Protein AF-A0A6I7MZ31-F1 (afdb_monomer)

Mean predicted aligned error: 7.98 Å

Sequence (142 aa):
RMITQGASWPVALDHLPALLDVVDEQEIPLDICLDQGAGRVSLHAASVRCRRRDRSLFVDGPDSSLCIDLELLAGARAISRVSGCARRISLELIGRGRQALLTITGPEPGDGHAGEVWQLLMEAMLPSPPKARRDATAPMAF

Solvent-accessible surface area (backbone atoms only — not comparable to full-atom values): 8170 Å² total; per-residue (Å²): 127,93,80,54,87,70,38,68,48,68,36,64,66,86,50,49,60,62,54,37,46,51,33,32,76,60,48,37,38,36,40,42,34,37,49,75,87,88,54,76,49,76,46,80,33,75,49,42,47,48,45,79,54,96,64,30,44,34,43,36,37,96,92,48,74,46,80,43,60,52,85,57,42,68,45,30,30,39,38,32,43,80,55,89,97,42,64,34,56,31,42,33,37,20,26,74,86,75,43,56,53,35,37,43,28,53,49,41,69,78,62,52,70,44,3,47,51,43,50,50,56,58,54,69,52,51,78,74,76,79,77,77,78,77,75,78,78,72,80,82,79,129

pLDDT: mean 83.68, std 12.59, range [45.06, 95.25]

Nearest PDB structures (foldseek):
  4mgf-assembly1_A  TM=8.272E-01  e=4.794E-06  Pseudomonas aeruginosa
  1u9t-assembly1_A-2  TM=8.131E-01  e=8.806E-06  Escherichia coli O157:H7 str. EDL933
  4cdp-assembly1_A  TM=7.812E-01  e=2.132E-05  Escherichia coli O157:H7
  2j0p-assembly1_A  TM=7.739E-01  e=2.811E-05  Yersinia enterocolitica
  2j0r-assembly1_A  TM=7.689E-01  e=5.766E-05  Yersinia enterocolitica

Radius of gyration: 18.18 Å; Cα contacts (8 Å, |Δi|>4): 254; chains: 1; bounding box: 35×52×60 Å

Foldseek 3Di:
DDDDAFDKDFFALVCVLVLLVVCQVVQFWKWKWFDPPVDIDIDTASGWDWDDDDQWIWTDGPPDIDIDRNVQFPGKMWTWHDDDPFIWIWIFTAGPVRDGRMIITTDTCVPPPSNVVVVVSNVVRHDDDPDPPPPPPDDDDD

Secondary structure (DSSP, 8-state):
--PPTT-EEEE-GGGHHHHHHHHHHTT--EEEEEE-SS-EEEEEESS-EEEEETTEEEEE-SS-EEEEEGGGEEEEEEEEEEETTEEEEEEEEEETTSSEEEEEE-PPTTSHHHHHHHHHHHHHTSPPPP-------PPPP-

Structure (mmCIF, N/CA/C/O backbone):
data_AF-A0A6I7MZ31-F1
#
_entry.id   AF-A0A6I7MZ31-F1
#
loop_
_atom_site.group_PDB
_atom_site.id
_atom_site.type_symbol
_atom_site.label_atom_id
_atom_site.label_alt_id
_atom_site.label_comp_id
_atom_site.label_asym_id
_atom_site.label_entity_id
_atom_site.label_seq_id
_atom_site.pdbx_PDB_ins_code
_atom_site.Cartn_x
_atom_site.Cartn_y
_atom_site.Cartn_z
_atom_site.occupancy
_atom_site.B_iso_or_equiv
_atom_site.auth_seq_id
_atom_site.auth_comp_id
_atom_site.auth_asym_id
_atom_site.auth_atom_id
_atom_site.pdbx_PDB_model_num
ATOM 1 N N . ARG A 1 1 ? 4.701 -6.237 -17.626 1.00 59.94 1 ARG A N 1
ATOM 2 C CA . ARG A 1 1 ? 3.384 -6.020 -18.302 1.00 59.94 1 ARG A CA 1
ATOM 3 C C . ARG A 1 1 ? 3.234 -4.510 -18.442 1.00 59.94 1 ARG A C 1
ATOM 5 O O . ARG A 1 1 ? 3.564 -3.833 -17.486 1.00 59.94 1 ARG A O 1
ATOM 12 N N . MET A 1 2 ? 2.803 -3.944 -19.572 1.00 62.59 2 MET A N 1
ATOM 13 C CA . MET A 1 2 ? 2.806 -2.476 -19.698 1.00 62.59 2 MET A CA 1
ATOM 14 C C . MET A 1 2 ? 1.598 -1.866 -18.975 1.00 62.59 2 MET A C 1
ATOM 16 O O . MET A 1 2 ? 0.462 -2.051 -19.403 1.00 62.59 2 MET A O 1
ATOM 20 N N . ILE A 1 3 ? 1.836 -1.170 -17.864 1.00 66.31 3 ILE A N 1
ATOM 21 C CA . ILE A 1 3 ? 0.791 -0.420 -17.162 1.00 66.31 3 ILE A CA 1
ATOM 22 C C . ILE A 1 3 ? 0.725 0.991 -17.750 1.00 66.31 3 ILE A C 1
ATOM 24 O O . ILE A 1 3 ? 1.738 1.685 -17.853 1.00 66.31 3 ILE A O 1
ATOM 28 N N . THR A 1 4 ? -0.477 1.423 -18.109 1.00 69.81 4 THR A N 1
ATOM 29 C CA . THR A 1 4 ? -0.730 2.757 -18.648 1.00 69.81 4 THR A CA 1
ATOM 30 C C . THR A 1 4 ? -0.821 3.817 -17.547 1.00 69.81 4 THR A C 1
ATOM 32 O O . THR A 1 4 ? -1.111 3.541 -16.381 1.00 69.81 4 THR A O 1
ATOM 35 N N . GLN A 1 5 ? -0.556 5.070 -17.908 1.00 68.25 5 GLN A N 1
ATOM 36 C CA . GLN A 1 5 ? -0.745 6.210 -17.014 1.00 68.25 5 GLN A CA 1
ATOM 37 C C . GLN A 1 5 ? -2.207 6.320 -16.564 1.00 68.25 5 GLN A C 1
ATOM 39 O O . GLN A 1 5 ? -3.122 6.124 -17.361 1.00 68.25 5 GLN A O 1
ATOM 44 N N . GLY A 1 6 ? -2.426 6.644 -15.285 1.00 75.44 6 GLY A N 1
ATOM 45 C CA . GLY A 1 6 ? -3.769 6.744 -14.713 1.00 75.44 6 GLY A CA 1
ATOM 46 C C . GLY A 1 6 ? -4.464 5.392 -14.541 1.00 75.44 6 GLY A C 1
ATOM 47 O O . GLY A 1 6 ? -5.609 5.354 -14.094 1.00 75.44 6 GLY A O 1
ATOM 48 N N . ALA A 1 7 ? -3.791 4.281 -14.869 1.00 85.19 7 ALA A N 1
ATOM 49 C CA . ALA A 1 7 ? -4.333 2.957 -14.641 1.00 85.19 7 ALA A CA 1
ATOM 50 C C . ALA A 1 7 ? -4.536 2.717 -13.145 1.00 85.19 7 ALA A C 1
ATOM 52 O O . ALA A 1 7 ? -3.676 3.026 -12.314 1.00 85.19 7 ALA A O 1
ATOM 53 N N . SER A 1 8 ? -5.663 2.093 -12.831 1.00 91.12 8 SER A N 1
ATOM 54 C CA . SER A 1 8 ? -5.928 1.516 -11.526 1.00 91.12 8 SER A CA 1
ATOM 55 C C . SER A 1 8 ? -6.394 0.084 -11.707 1.00 91.12 8 SER A C 1
ATOM 57 O O . SER A 1 8 ? -7.127 -0.220 -12.650 1.00 91.12 8 SER A O 1
ATOM 59 N N . TRP A 1 9 ? -5.953 -0.795 -10.816 1.00 92.81 9 TRP A N 1
ATOM 60 C CA . TRP A 1 9 ? -6.379 -2.185 -10.808 1.00 92.81 9 TRP A CA 1
ATOM 61 C C . TRP A 1 9 ? -6.612 -2.673 -9.380 1.00 92.81 9 TRP A C 1
ATOM 63 O O . TRP A 1 9 ? -5.933 -2.221 -8.451 1.00 92.81 9 TRP A O 1
ATOM 73 N N . PRO A 1 10 ? -7.591 -3.574 -9.188 1.00 93.75 10 PRO A N 1
ATOM 74 C CA . PRO A 1 10 ? -7.862 -4.148 -7.883 1.00 93.75 10 PRO A CA 1
ATOM 75 C C . PRO A 1 10 ? -6.679 -4.998 -7.419 1.00 93.75 10 PRO A C 1
ATOM 77 O O . PRO A 1 10 ? -6.055 -5.711 -8.205 1.00 93.75 10 PRO A O 1
ATOM 80 N N . VAL A 1 11 ? -6.418 -4.934 -6.120 1.00 93.62 11 VAL A N 1
ATOM 81 C CA . VAL A 1 11 ? -5.451 -5.763 -5.409 1.00 93.62 11 VAL A CA 1
ATOM 82 C C . VAL A 1 11 ? -6.232 -6.611 -4.413 1.00 93.62 11 VAL A C 1
ATOM 84 O O . VAL A 1 11 ? -6.995 -6.082 -3.604 1.00 93.62 11 VAL A O 1
ATOM 87 N N . ALA A 1 12 ? -6.074 -7.933 -4.489 1.00 91.44 12 ALA A N 1
ATOM 88 C CA . ALA A 1 12 ? -6.701 -8.836 -3.533 1.00 91.44 12 ALA A CA 1
ATOM 89 C C . ALA A 1 12 ? -6.131 -8.584 -2.129 1.00 91.44 12 ALA A C 1
ATOM 91 O O . ALA A 1 12 ? -4.913 -8.532 -1.959 1.00 91.44 12 ALA A O 1
ATOM 92 N N . LEU A 1 13 ? -7.006 -8.448 -1.127 1.00 90.00 13 LEU A N 1
ATOM 93 C CA . LEU A 1 13 ? -6.588 -8.211 0.260 1.00 90.00 13 LEU A CA 1
ATOM 94 C C . LEU A 1 13 ? -5.689 -9.339 0.787 1.00 90.00 13 LEU A C 1
ATOM 96 O O . LEU A 1 13 ? -4.745 -9.072 1.525 1.00 90.00 13 LEU A O 1
ATOM 100 N N . ASP A 1 14 ? -5.918 -10.572 0.333 1.00 88.94 14 ASP A N 1
ATOM 101 C CA . ASP A 1 14 ? -5.121 -11.743 0.709 1.00 88.94 14 ASP A CA 1
ATOM 102 C C . ASP A 1 14 ? -3.663 -11.669 0.233 1.00 88.94 14 ASP A C 1
ATOM 104 O O . ASP A 1 14 ? -2.807 -12.366 0.771 1.00 88.94 14 ASP A O 1
ATOM 108 N N . HIS A 1 15 ? -3.356 -10.810 -0.744 1.00 89.88 15 HIS A N 1
ATOM 109 C CA . HIS A 1 15 ? -1.988 -10.592 -1.213 1.00 89.88 15 HIS A CA 1
ATOM 110 C C . HIS A 1 15 ? -1.250 -9.503 -0.418 1.00 89.88 15 HIS A C 1
ATOM 112 O O . HIS A 1 15 ? -0.029 -9.411 -0.523 1.00 89.88 15 HIS A O 1
ATOM 118 N N . LEU A 1 16 ? -1.955 -8.674 0.365 1.00 89.56 16 LEU A N 1
ATOM 119 C CA . LEU A 1 16 ? -1.328 -7.595 1.138 1.00 89.56 16 LEU A CA 1
ATOM 120 C C . LEU A 1 16 ? -0.256 -8.086 2.121 1.00 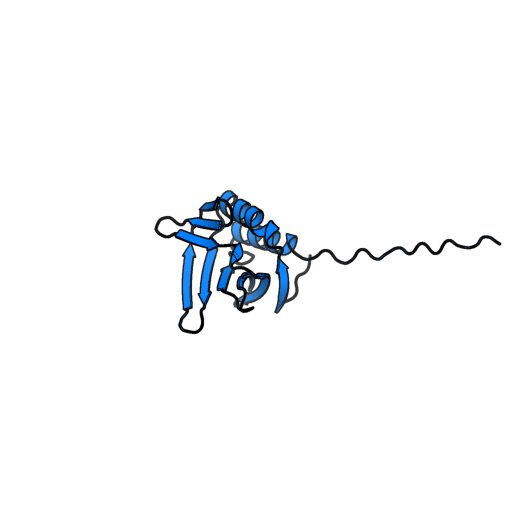89.56 16 LEU A C 1
ATOM 122 O O . LEU A 1 16 ? 0.798 -7.460 2.156 1.00 89.56 16 LEU A O 1
ATOM 126 N N . PRO A 1 17 ? -0.460 -9.182 2.882 1.00 88.94 17 PRO A N 1
ATOM 127 C CA . PRO A 1 17 ? 0.581 -9.704 3.762 1.00 88.94 17 PRO A CA 1
ATOM 128 C C . PRO A 1 17 ? 1.859 -10.054 2.995 1.00 88.94 17 PRO A C 1
ATOM 130 O O . PRO A 1 17 ? 2.910 -9.524 3.318 1.00 88.94 17 PRO A O 1
ATOM 133 N N . ALA A 1 18 ? 1.750 -10.841 1.920 1.00 89.88 18 ALA A N 1
ATOM 134 C CA . ALA A 1 18 ? 2.909 -11.256 1.129 1.00 89.88 18 ALA A CA 1
ATOM 135 C C . ALA A 1 18 ? 3.631 -10.069 0.472 1.00 89.88 18 ALA A C 1
ATOM 137 O O . ALA A 1 18 ? 4.851 -10.058 0.372 1.00 89.88 18 ALA A O 1
ATOM 138 N N . LEU A 1 19 ? 2.886 -9.050 0.034 1.00 91.50 19 LEU A N 1
ATOM 139 C CA . LEU A 1 19 ? 3.466 -7.816 -0.494 1.00 91.50 19 LEU A CA 1
ATOM 140 C C . LEU A 1 19 ? 4.301 -7.097 0.567 1.00 91.50 19 LEU A C 1
ATOM 142 O O . LEU A 1 19 ? 5.403 -6.643 0.271 1.00 91.50 19 LEU A O 1
ATOM 146 N N . LEU A 1 20 ? 3.774 -6.992 1.787 1.00 88.62 20 LEU A N 1
ATOM 147 C CA . LEU A 1 20 ? 4.480 -6.352 2.887 1.00 88.62 20 LEU A CA 1
ATOM 148 C C . LEU A 1 20 ? 5.673 -7.182 3.383 1.00 88.62 20 LEU A C 1
ATOM 150 O O . LEU A 1 20 ? 6.677 -6.592 3.766 1.00 88.62 20 LEU A O 1
ATOM 154 N N . ASP A 1 21 ? 5.603 -8.512 3.317 1.00 90.31 21 ASP A N 1
ATOM 155 C CA . ASP A 1 21 ? 6.743 -9.380 3.634 1.00 90.31 21 ASP A CA 1
ATOM 156 C C . ASP A 1 21 ? 7.926 -9.092 2.693 1.00 90.31 21 ASP A C 1
ATOM 158 O O . ASP A 1 21 ? 9.059 -8.970 3.150 1.00 90.31 21 ASP A O 1
ATOM 162 N N . VAL A 1 22 ? 7.669 -8.891 1.391 1.00 92.38 22 VAL A N 1
ATOM 163 C CA . VAL A 1 22 ? 8.733 -8.510 0.442 1.00 92.38 22 VAL A CA 1
ATOM 164 C C . VAL A 1 22 ? 9.242 -7.094 0.705 1.00 92.38 22 VAL A C 1
ATOM 166 O O . VAL A 1 22 ? 10.432 -6.839 0.547 1.00 92.38 22 VAL A O 1
ATOM 169 N N . VAL A 1 23 ? 8.371 -6.163 1.107 1.00 91.62 23 VAL A N 1
ATOM 170 C CA . VAL A 1 23 ? 8.801 -4.811 1.497 1.00 91.62 23 VAL A CA 1
ATOM 171 C C . VAL A 1 23 ? 9.778 -4.861 2.672 1.00 91.62 23 VAL A C 1
ATOM 173 O O . VAL A 1 23 ? 10.792 -4.173 2.617 1.00 91.62 23 VAL A O 1
ATOM 176 N N . ASP A 1 24 ? 9.491 -5.674 3.691 1.00 91.38 24 ASP A N 1
ATOM 177 C CA . ASP A 1 24 ? 10.374 -5.871 4.847 1.00 91.38 24 ASP A CA 1
ATOM 178 C C . ASP A 1 24 ? 11.689 -6.546 4.426 1.00 91.38 24 ASP A C 1
ATOM 180 O O . ASP A 1 24 ? 12.769 -6.011 4.658 1.00 91.38 24 ASP A O 1
ATOM 184 N N . GLU A 1 25 ? 11.610 -7.670 3.703 1.00 92.25 25 GLU A N 1
ATOM 185 C CA . GLU A 1 25 ? 12.784 -8.436 3.258 1.00 92.25 25 GLU A CA 1
ATOM 186 C C . GLU A 1 25 ? 13.741 -7.613 2.383 1.00 92.25 25 GLU A C 1
ATOM 188 O O . GLU A 1 25 ? 14.957 -7.790 2.447 1.00 92.25 25 GLU A O 1
ATOM 193 N N . GLN A 1 26 ? 13.195 -6.727 1.551 1.00 92.88 26 GLN A N 1
ATOM 194 C CA . GLN A 1 26 ? 13.962 -5.896 0.622 1.00 92.88 26 GLN A CA 1
ATOM 195 C C . GLN A 1 26 ? 14.229 -4.486 1.168 1.00 92.88 26 GLN A C 1
ATOM 197 O O . GLN A 1 26 ? 14.735 -3.644 0.425 1.00 92.88 26 GLN A O 1
ATOM 202 N N . GLU A 1 27 ? 13.874 -4.224 2.432 1.00 90.94 27 GLU A N 1
ATOM 203 C CA . GLU A 1 27 ? 14.028 -2.937 3.122 1.00 90.94 27 GLU A CA 1
ATOM 204 C C . GLU A 1 27 ? 13.513 -1.743 2.292 1.00 90.94 27 GLU A C 1
ATOM 206 O O . GLU A 1 27 ? 14.141 -0.686 2.212 1.00 90.94 27 GLU A O 1
ATOM 211 N N . ILE A 1 28 ? 12.364 -1.910 1.627 1.00 91.69 28 ILE A N 1
ATOM 212 C CA . ILE A 1 28 ? 11.830 -0.898 0.707 1.00 91.69 28 ILE A CA 1
ATOM 213 C C . ILE A 1 28 ? 11.280 0.280 1.524 1.00 91.69 28 ILE A C 1
ATOM 215 O O . ILE A 1 28 ? 10.345 0.089 2.308 1.00 91.69 28 ILE A O 1
ATOM 219 N N . PRO A 1 29 ? 11.777 1.515 1.322 1.00 91.44 29 PRO A N 1
ATOM 220 C CA . PRO A 1 29 ? 11.247 2.667 2.031 1.00 91.44 29 PRO A CA 1
ATOM 221 C C . PRO A 1 29 ? 9.850 3.016 1.511 1.00 91.44 29 PRO A C 1
ATOM 223 O O . PRO A 1 29 ? 9.571 2.945 0.310 1.00 91.44 29 PRO A O 1
ATOM 226 N N . LEU A 1 30 ? 8.966 3.415 2.424 1.00 91.81 30 LEU A N 1
ATOM 227 C CA . LEU A 1 30 ? 7.564 3.693 2.125 1.00 91.81 30 LEU A CA 1
ATOM 228 C C . LEU A 1 30 ? 7.167 5.108 2.539 1.00 91.81 30 LEU A C 1
ATOM 230 O O . LEU A 1 30 ? 7.423 5.543 3.660 1.00 91.81 30 LEU A O 1
ATOM 234 N N . ASP A 1 31 ? 6.421 5.776 1.667 1.00 91.62 31 ASP A N 1
ATOM 235 C CA . ASP A 1 31 ? 5.612 6.934 2.021 1.00 91.62 31 ASP A CA 1
ATOM 236 C C . ASP A 1 31 ? 4.189 6.479 2.335 1.00 91.62 31 ASP A C 1
ATOM 238 O O . ASP A 1 31 ? 3.493 5.896 1.500 1.00 91.62 31 ASP A O 1
ATOM 242 N N . ILE A 1 32 ? 3.732 6.779 3.543 1.00 91.19 32 ILE A N 1
ATOM 243 C CA . ILE A 1 32 ? 2.419 6.397 4.038 1.00 91.19 32 ILE A CA 1
ATOM 244 C C . ILE A 1 32 ? 1.594 7.656 4.264 1.00 91.19 32 ILE A C 1
ATOM 246 O O . ILE A 1 32 ? 1.982 8.552 5.008 1.00 91.19 32 ILE A O 1
ATOM 250 N N . CYS A 1 33 ? 0.427 7.722 3.635 1.00 91.50 33 CYS A N 1
ATOM 251 C CA . CYS A 1 33 ? -0.464 8.866 3.705 1.00 91.50 33 CYS A CA 1
ATOM 252 C C . CYS A 1 33 ? -1.849 8.460 4.209 1.00 91.50 33 CYS A C 1
ATOM 254 O O . CYS A 1 33 ? -2.490 7.572 3.645 1.00 91.50 33 CYS A O 1
ATOM 256 N N . LEU A 1 34 ? -2.321 9.165 5.233 1.00 88.88 34 LEU A N 1
ATOM 257 C CA . LEU A 1 34 ? -3.684 9.118 5.750 1.00 88.88 34 LEU A CA 1
ATOM 258 C C . LEU A 1 34 ? -4.374 10.417 5.327 1.00 88.88 34 LEU A C 1
ATOM 260 O O . LEU A 1 34 ? -3.927 11.504 5.697 1.00 88.88 34 LEU A O 1
ATOM 264 N N . ASP A 1 35 ? -5.445 10.311 4.549 1.00 83.88 35 ASP A N 1
ATOM 265 C CA . ASP A 1 35 ? -6.259 11.455 4.135 1.00 83.88 35 ASP A CA 1
ATOM 266 C C . ASP A 1 35 ? -7.714 11.172 4.509 1.00 83.88 35 ASP A C 1
ATOM 268 O O . ASP A 1 35 ? -8.358 10.296 3.934 1.00 83.88 35 ASP A O 1
ATOM 272 N N . GLN A 1 36 ? -8.204 11.868 5.535 1.00 75.50 36 GLN A N 1
ATOM 273 C CA . GLN A 1 36 ? -9.567 11.696 6.050 1.00 75.50 36 GLN A CA 1
ATOM 274 C C . GLN A 1 36 ? -10.447 12.925 5.781 1.00 75.50 36 GLN A C 1
ATOM 276 O O . GLN A 1 36 ? -11.444 13.140 6.470 1.00 75.50 36 GLN A O 1
ATOM 281 N N . GLY A 1 37 ? -10.082 13.770 4.809 1.00 73.19 37 GLY A N 1
ATOM 282 C CA . GLY A 1 37 ? -10.862 14.941 4.390 1.00 73.19 37 GLY A CA 1
ATOM 283 C C . GLY A 1 37 ? -10.810 16.143 5.343 1.00 73.19 37 GLY A C 1
ATOM 284 O O . GLY A 1 37 ? -10.850 17.279 4.883 1.00 73.19 37 GLY A O 1
ATOM 285 N N . ALA A 1 38 ? -10.659 15.926 6.653 1.00 76.69 38 ALA A N 1
ATOM 286 C CA . ALA A 1 38 ? -10.413 16.990 7.637 1.00 76.69 38 ALA A CA 1
ATOM 287 C C . ALA A 1 38 ? -8.929 17.397 7.726 1.00 76.69 38 ALA A C 1
ATOM 289 O O . ALA A 1 38 ? -8.588 18.403 8.346 1.00 76.69 38 ALA A O 1
ATOM 290 N N . GLY A 1 39 ? -8.041 16.608 7.123 1.00 77.62 39 GLY A N 1
ATOM 291 C CA . GLY A 1 39 ? -6.604 16.820 7.153 1.00 77.62 39 GLY A CA 1
ATOM 292 C C . GLY A 1 39 ? -5.848 15.645 6.547 1.00 77.62 39 GLY A C 1
ATOM 293 O O . GLY A 1 39 ? -6.382 14.541 6.407 1.00 77.62 39 GLY A O 1
ATOM 294 N N . ARG A 1 40 ? -4.588 15.911 6.202 1.00 86.06 40 ARG A N 1
ATOM 295 C CA . ARG A 1 40 ? -3.668 14.942 5.615 1.00 86.06 40 ARG A CA 1
ATOM 296 C C . ARG A 1 40 ? -2.474 14.747 6.537 1.00 86.06 40 ARG A C 1
ATOM 298 O O . ARG A 1 40 ? -1.805 15.713 6.892 1.00 86.06 40 ARG A O 1
ATOM 305 N N . VAL A 1 41 ? -2.188 13.493 6.871 1.00 86.56 41 VAL A N 1
ATOM 306 C CA . VAL A 1 41 ? -0.965 13.083 7.568 1.00 86.56 41 VAL A CA 1
ATOM 307 C C . VAL A 1 41 ? -0.127 12.275 6.589 1.00 86.56 41 VAL A C 1
ATOM 309 O O . VAL A 1 41 ? -0.641 11.402 5.891 1.00 86.56 41 VAL A O 1
ATOM 312 N N . SER A 1 42 ? 1.159 12.588 6.487 1.00 87.50 42 SER A N 1
ATOM 313 C CA . SER A 1 42 ? 2.099 11.854 5.641 1.00 87.50 42 SER A CA 1
ATOM 314 C C . SER A 1 42 ? 3.345 11.522 6.447 1.00 87.50 42 SER A C 1
ATOM 316 O O . SER A 1 42 ? 3.887 12.384 7.134 1.00 87.50 42 SER A O 1
ATOM 318 N N . LEU A 1 43 ? 3.755 10.263 6.375 1.00 86.88 43 LEU A N 1
ATOM 319 C CA . LEU A 1 43 ? 4.904 9.703 7.062 1.00 86.88 43 LEU A CA 1
ATOM 320 C C . LEU A 1 43 ? 5.838 9.119 6.008 1.00 86.88 43 LEU A C 1
ATOM 322 O O . LEU A 1 43 ? 5.408 8.294 5.205 1.00 86.88 43 LEU A O 1
ATOM 326 N N . HIS A 1 44 ? 7.100 9.525 6.041 1.00 88.50 44 HIS A N 1
ATOM 327 C CA . HIS A 1 44 ? 8.158 8.839 5.315 1.00 88.50 44 HIS A CA 1
ATOM 328 C C . HIS A 1 44 ? 8.826 7.840 6.257 1.00 88.50 44 HIS A C 1
ATOM 330 O O . HIS A 1 44 ? 9.280 8.221 7.338 1.00 88.50 44 HIS A O 1
ATOM 336 N N . ALA A 1 45 ? 8.892 6.578 5.854 1.00 84.88 45 ALA A N 1
ATOM 337 C CA . ALA A 1 45 ? 9.536 5.524 6.614 1.00 84.88 45 ALA A CA 1
ATOM 338 C C . ALA A 1 45 ? 10.677 4.922 5.787 1.00 84.88 45 ALA A C 1
ATOM 340 O O . ALA A 1 45 ? 10.455 4.113 4.888 1.00 84.88 45 ALA A O 1
ATOM 341 N N . ALA A 1 46 ? 11.905 5.345 6.104 1.00 84.94 46 ALA A N 1
ATOM 342 C CA . ALA A 1 46 ? 13.120 4.914 5.409 1.00 84.94 46 ALA A CA 1
ATOM 343 C C . ALA A 1 46 ? 13.474 3.439 5.670 1.00 84.94 46 ALA A C 1
ATOM 345 O O . ALA A 1 46 ? 14.132 2.805 4.856 1.00 84.94 46 ALA A O 1
ATOM 346 N N . SER A 1 47 ? 13.041 2.908 6.812 1.00 83.00 47 SER A N 1
ATOM 347 C CA . SER A 1 47 ? 13.127 1.496 7.165 1.00 83.00 47 SER A CA 1
ATOM 348 C C . SER A 1 47 ? 11.844 1.127 7.894 1.00 83.00 47 SER A C 1
ATOM 350 O O . SER A 1 47 ? 11.416 1.836 8.812 1.00 83.00 47 SER A O 1
ATOM 352 N N . VAL A 1 48 ? 11.216 0.046 7.448 1.00 86.31 48 VAL A N 1
ATOM 353 C CA . VAL A 1 48 ? 9.987 -0.486 8.025 1.00 86.31 48 VAL A CA 1
ATOM 354 C C . VAL A 1 48 ? 10.152 -1.971 8.264 1.00 86.31 48 VAL A C 1
ATOM 356 O O . VAL A 1 48 ? 10.725 -2.670 7.440 1.00 86.31 48 VAL A O 1
ATOM 359 N N . ARG A 1 49 ? 9.605 -2.447 9.377 1.00 89.56 49 ARG A N 1
ATOM 360 C CA . ARG A 1 49 ? 9.338 -3.866 9.591 1.00 89.56 49 ARG A CA 1
ATOM 361 C C . ARG A 1 49 ? 7.863 -4.105 9.388 1.00 89.56 49 ARG A C 1
ATOM 363 O O . ARG A 1 49 ? 7.037 -3.420 9.999 1.00 89.56 49 ARG A O 1
ATOM 370 N N . CYS A 1 50 ? 7.521 -5.067 8.551 1.00 88.88 50 CYS A N 1
ATOM 371 C CA . CYS A 1 50 ? 6.139 -5.400 8.286 1.00 88.88 50 CYS A CA 1
ATOM 372 C C . CYS A 1 50 ? 5.797 -6.739 8.917 1.00 88.88 50 CYS A C 1
ATOM 374 O O . CYS A 1 50 ? 6.471 -7.742 8.726 1.00 88.88 50 CYS A O 1
ATOM 376 N N . ARG A 1 51 ? 4.733 -6.763 9.717 1.00 88.12 51 ARG A N 1
ATOM 377 C CA . ARG A 1 51 ? 4.337 -7.970 10.443 1.00 88.12 51 ARG A CA 1
ATOM 378 C C . ARG A 1 51 ? 2.844 -8.162 10.368 1.00 88.12 51 ARG A C 1
ATOM 380 O O . ARG A 1 51 ? 2.071 -7.275 10.724 1.00 88.12 51 ARG A O 1
ATOM 387 N N . ARG A 1 52 ? 2.420 -9.365 10.000 1.00 87.94 52 ARG A N 1
ATOM 388 C CA . ARG A 1 52 ? 1.035 -9.781 10.197 1.00 87.94 52 ARG A CA 1
ATOM 389 C C . ARG A 1 52 ? 0.859 -10.341 11.605 1.00 87.94 52 ARG A C 1
ATOM 391 O O . ARG A 1 52 ? 1.603 -11.222 12.028 1.00 87.94 52 ARG A O 1
ATOM 398 N N . ARG A 1 53 ? -0.161 -9.866 12.317 1.00 87.38 53 ARG A N 1
ATOM 399 C CA . ARG A 1 53 ? -0.658 -10.493 13.548 1.00 87.38 53 ARG A CA 1
ATOM 400 C C . ARG A 1 53 ? -2.160 -10.662 13.413 1.00 87.38 53 ARG A C 1
ATOM 402 O O . ARG A 1 53 ? -2.888 -9.679 13.315 1.00 87.38 53 ARG A O 1
ATOM 409 N N . ASP A 1 54 ? -2.604 -11.910 13.354 1.00 86.94 54 ASP A N 1
ATOM 410 C CA . ASP A 1 54 ? -4.004 -12.280 13.155 1.00 86.94 54 ASP A CA 1
ATOM 411 C C . ASP A 1 54 ? -4.634 -11.601 11.920 1.00 86.94 54 ASP A C 1
ATOM 413 O O . ASP A 1 54 ? -4.317 -11.935 10.766 1.00 86.94 54 ASP A O 1
ATOM 417 N N . ARG A 1 55 ? -5.542 -10.650 12.170 1.00 87.19 55 ARG A N 1
ATOM 418 C CA . ARG A 1 55 ? -6.288 -9.873 11.171 1.00 87.19 55 ARG A CA 1
ATOM 419 C C . ARG A 1 55 ? -5.747 -8.455 10.986 1.00 87.19 55 ARG A C 1
ATOM 421 O O . ARG A 1 55 ? -6.349 -7.669 10.264 1.00 87.19 55 ARG A O 1
ATOM 428 N N . SER A 1 56 ? -4.601 -8.143 11.578 1.00 90.81 56 SER A N 1
ATOM 429 C CA . SER A 1 56 ? -3.970 -6.833 11.480 1.00 90.81 56 SER A CA 1
ATOM 430 C C . SER A 1 56 ? -2.614 -6.917 10.784 1.00 90.81 56 SER A C 1
ATOM 432 O O . SER A 1 56 ? -1.840 -7.860 10.984 1.00 90.81 56 SER A O 1
ATOM 434 N N . LEU A 1 57 ? -2.317 -5.903 9.975 1.00 88.69 57 LEU A N 1
ATOM 435 C CA . LEU A 1 57 ? -0.983 -5.647 9.440 1.00 88.69 57 LEU A CA 1
ATOM 436 C C . LEU A 1 57 ? -0.340 -4.521 10.240 1.00 88.69 57 LEU A C 1
ATOM 438 O O . LEU A 1 57 ? -0.944 -3.469 10.438 1.00 88.69 57 LEU A O 1
ATOM 442 N N . PHE A 1 58 ? 0.883 -4.752 10.688 1.00 90.25 58 PHE A N 1
ATOM 443 C CA . PHE A 1 58 ? 1.699 -3.782 11.397 1.00 90.25 58 PHE A CA 1
ATOM 444 C C . PHE A 1 58 ? 2.834 -3.335 10.491 1.00 90.25 58 PHE A C 1
ATOM 446 O O . PHE A 1 58 ? 3.502 -4.170 9.883 1.00 90.25 58 PHE A O 1
ATOM 453 N N . VAL A 1 59 ? 3.039 -2.025 10.416 1.00 88.38 59 VAL A N 1
ATOM 454 C CA . VAL A 1 59 ? 4.194 -1.400 9.776 1.00 88.38 59 VAL A CA 1
ATOM 455 C C . VAL A 1 59 ? 4.903 -0.596 10.854 1.00 88.38 59 VAL A C 1
ATOM 457 O O . VAL A 1 59 ? 4.407 0.442 11.293 1.00 88.38 59 VAL A O 1
ATOM 460 N N . ASP A 1 60 ? 6.028 -1.117 11.323 1.00 88.56 60 ASP A N 1
ATOM 461 C CA . ASP A 1 60 ? 6.804 -0.550 12.418 1.00 88.56 60 ASP A CA 1
ATOM 462 C C . ASP A 1 60 ? 8.037 0.160 11.851 1.00 88.56 60 ASP A C 1
ATOM 464 O O . ASP A 1 60 ? 8.914 -0.475 11.268 1.00 88.56 60 ASP A O 1
ATOM 468 N N . GLY A 1 61 ? 8.106 1.476 12.020 1.00 83.50 61 GLY A N 1
ATOM 469 C CA . GLY A 1 61 ? 9.342 2.239 11.880 1.00 83.50 61 GLY A CA 1
ATOM 470 C C . GLY A 1 61 ? 10.103 2.325 13.213 1.00 83.50 61 GLY A C 1
ATOM 471 O O . GLY A 1 61 ? 9.626 1.829 14.235 1.00 83.50 61 GLY A O 1
ATOM 472 N N . PRO A 1 62 ? 11.271 2.989 13.242 1.00 81.88 62 PRO A N 1
ATOM 473 C CA . PRO A 1 62 ? 12.063 3.147 14.466 1.00 81.88 62 PRO A CA 1
ATOM 474 C C . PRO A 1 62 ? 11.310 3.858 15.602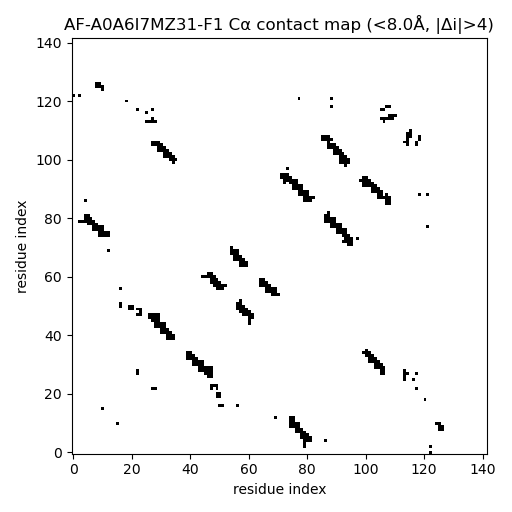 1.00 81.88 62 PRO A C 1
ATOM 476 O O . PRO A 1 62 ? 11.354 3.408 16.744 1.00 81.88 62 PRO A O 1
ATOM 479 N N . ASP A 1 63 ? 10.571 4.920 15.265 1.00 83.88 63 ASP A N 1
ATOM 480 C CA . ASP A 1 63 ? 9.889 5.800 16.230 1.00 83.88 63 ASP A CA 1
ATOM 481 C C . ASP A 1 63 ? 8.365 5.844 16.042 1.00 83.88 63 ASP A C 1
ATOM 483 O O . ASP A 1 63 ? 7.656 6.623 16.679 1.00 83.88 63 ASP A O 1
ATOM 487 N N . SER A 1 64 ? 7.838 5.041 15.121 1.00 81.31 64 SER A N 1
ATOM 488 C CA . SER A 1 64 ? 6.421 5.056 14.771 1.00 81.31 64 SER A CA 1
ATOM 489 C C . SER A 1 64 ? 5.935 3.658 14.451 1.00 81.31 64 SER A C 1
ATOM 491 O O . SER A 1 64 ? 6.690 2.802 14.006 1.00 81.31 64 SER A O 1
ATOM 493 N N . SER A 1 65 ? 4.656 3.416 14.689 1.00 86.06 65 SER A N 1
ATOM 494 C CA . SER A 1 65 ? 4.011 2.164 14.325 1.00 86.06 65 SER A CA 1
ATOM 495 C C . SER A 1 65 ? 2.637 2.467 13.757 1.00 86.06 65 SER A C 1
ATOM 497 O O . SER A 1 65 ? 1.901 3.320 14.258 1.00 86.06 65 SER A O 1
ATOM 499 N N . LEU A 1 66 ? 2.310 1.777 12.676 1.00 88.44 66 LEU A N 1
ATOM 500 C CA . LEU A 1 66 ? 1.009 1.813 12.043 1.00 88.44 66 LEU A CA 1
ATOM 501 C C . LEU A 1 66 ? 0.383 0.430 12.154 1.00 88.44 66 LEU A C 1
ATOM 503 O O . LEU A 1 66 ? 0.980 -0.562 11.748 1.00 88.44 66 LEU A O 1
ATOM 507 N N . CYS A 1 67 ? -0.846 0.384 12.656 1.00 90.62 67 CYS A N 1
ATOM 508 C CA . CYS A 1 67 ? -1.673 -0.813 12.657 1.00 90.62 67 CYS A CA 1
ATOM 509 C C . CYS A 1 67 ? -2.820 -0.634 11.662 1.00 90.62 67 CYS A C 1
ATOM 511 O O . CYS A 1 67 ? -3.538 0.367 11.696 1.00 90.62 67 CYS A O 1
ATOM 513 N N . ILE A 1 68 ? -2.989 -1.613 10.782 1.00 89.12 68 ILE A N 1
ATOM 514 C CA . ILE A 1 68 ? -4.041 -1.667 9.775 1.00 89.12 68 ILE A CA 1
ATOM 515 C C . ILE A 1 68 ? -4.908 -2.877 10.097 1.00 89.12 68 ILE A C 1
ATOM 517 O O . ILE A 1 68 ? -4.484 -4.018 9.921 1.00 89.12 68 ILE A O 1
ATOM 521 N N . ASP A 1 69 ? -6.129 -2.629 10.555 1.00 90.19 69 ASP A N 1
ATOM 522 C CA . ASP A 1 69 ? -7.132 -3.674 10.725 1.00 90.19 69 ASP A CA 1
ATOM 523 C C . ASP A 1 69 ? -7.736 -4.042 9.362 1.00 90.19 69 ASP A C 1
ATOM 525 O O . ASP A 1 69 ? -8.415 -3.232 8.720 1.00 90.19 69 ASP A O 1
ATOM 529 N N . LEU A 1 70 ? -7.474 -5.271 8.911 1.00 88.00 70 LEU A N 1
ATOM 530 C CA . LEU A 1 70 ? -7.934 -5.753 7.613 1.00 88.00 70 LEU A CA 1
ATOM 531 C C . LEU A 1 70 ? -9.455 -5.925 7.559 1.00 88.00 70 LEU A C 1
ATOM 533 O O . LEU A 1 70 ? -10.021 -5.868 6.469 1.00 88.00 70 LEU A O 1
ATOM 537 N N . GLU A 1 71 ? -10.142 -6.083 8.694 1.00 89.00 71 GLU A N 1
ATOM 538 C CA . GLU A 1 71 ? -11.605 -6.227 8.721 1.00 89.00 71 GLU A CA 1
ATOM 539 C C . GLU A 1 71 ? -12.337 -4.924 8.388 1.00 89.00 71 GLU A C 1
ATOM 541 O O . GLU A 1 71 ? -13.507 -4.931 7.975 1.00 89.00 71 GLU A O 1
ATOM 546 N N . LEU A 1 72 ? -11.656 -3.791 8.555 1.00 88.00 72 LEU A N 1
ATOM 547 C CA . LEU A 1 72 ? -12.177 -2.467 8.225 1.00 88.00 72 LEU A CA 1
ATOM 548 C C . LEU A 1 72 ? -12.014 -2.130 6.736 1.00 88.00 72 LEU A C 1
ATOM 550 O O . LEU A 1 72 ? -12.618 -1.162 6.253 1.00 88.00 72 LEU A O 1
ATOM 554 N N . LEU A 1 73 ? -11.245 -2.933 5.997 1.00 91.69 73 LEU A N 1
ATOM 555 C CA . LEU A 1 73 ? -11.030 -2.758 4.568 1.00 91.69 73 LEU A CA 1
ATOM 556 C C . LEU A 1 73 ? -12.153 -3.424 3.765 1.00 91.69 73 LEU A C 1
ATOM 558 O O . LEU A 1 73 ? -12.537 -4.565 4.002 1.00 91.69 73 LEU A O 1
ATOM 562 N N . ALA A 1 74 ? -12.671 -2.702 2.776 1.00 92.88 74 ALA A N 1
ATOM 563 C CA . ALA A 1 74 ? -13.553 -3.249 1.746 1.00 92.88 74 ALA A CA 1
ATOM 564 C C . ALA A 1 74 ? -12.782 -3.728 0.509 1.00 92.88 74 ALA A C 1
ATOM 566 O O . ALA A 1 74 ? -13.331 -4.458 -0.313 1.00 92.88 74 ALA A O 1
ATOM 567 N N . GLY A 1 75 ? -11.528 -3.306 0.353 1.00 94.19 75 GLY A N 1
ATOM 568 C CA . GLY A 1 75 ? -10.672 -3.727 -0.746 1.00 94.19 75 GLY A CA 1
ATOM 569 C C . GLY A 1 75 ? -9.356 -2.966 -0.775 1.00 94.19 75 GLY A C 1
ATOM 570 O O . GLY A 1 75 ? -9.092 -2.107 0.065 1.00 94.19 75 GLY A O 1
ATOM 571 N N . ALA A 1 76 ? -8.538 -3.271 -1.773 1.00 95.25 76 ALA A N 1
ATOM 572 C CA . ALA A 1 76 ? -7.339 -2.518 -2.089 1.00 95.25 76 ALA A CA 1
ATOM 573 C C . ALA A 1 76 ? -7.238 -2.326 -3.603 1.00 95.25 76 ALA A C 1
ATOM 575 O O . ALA A 1 76 ? -7.807 -3.090 -4.391 1.00 95.25 76 ALA A O 1
ATOM 576 N N . ARG A 1 77 ? -6.515 -1.293 -4.024 1.00 94.75 77 ARG A N 1
ATOM 577 C CA . ARG A 1 77 ? -6.191 -1.068 -5.433 1.00 94.75 77 ARG A CA 1
ATOM 578 C C . ARG A 1 77 ? -4.813 -0.462 -5.564 1.00 94.75 77 ARG A C 1
ATOM 580 O O . ARG A 1 77 ? -4.426 0.366 -4.749 1.00 94.75 77 ARG A O 1
ATOM 587 N N . ALA A 1 78 ? -4.109 -0.818 -6.621 1.00 94.50 78 ALA A N 1
ATOM 588 C CA . ALA A 1 78 ? -2.944 -0.059 -7.033 1.00 94.50 78 ALA A CA 1
ATOM 589 C C . ALA A 1 78 ? -3.378 1.041 -8.010 1.00 94.50 78 ALA A C 1
ATOM 591 O O . ALA A 1 78 ? -4.326 0.873 -8.788 1.00 94.50 78 ALA A O 1
ATOM 592 N N . ILE A 1 79 ? -2.703 2.185 -7.943 1.00 92.44 79 ILE A N 1
ATOM 593 C CA . ILE A 1 79 ? -2.906 3.320 -8.838 1.00 92.44 79 ILE A CA 1
ATOM 594 C C . ILE A 1 79 ? -1.562 3.789 -9.353 1.00 92.44 79 ILE A C 1
ATOM 596 O O . ILE A 1 79 ? -0.654 4.094 -8.587 1.00 92.44 79 ILE A O 1
ATOM 600 N N . SER A 1 80 ? -1.474 3.919 -10.668 1.00 90.31 80 SER A N 1
ATOM 601 C CA . SER A 1 80 ? -0.358 4.568 -11.327 1.00 90.31 80 SER A CA 1
ATOM 602 C C . SER A 1 80 ? -0.649 6.050 -11.552 1.00 90.31 80 SER A C 1
ATOM 604 O O . SER A 1 80 ? -1.553 6.397 -12.311 1.00 90.31 80 SER A O 1
ATOM 606 N N . ARG A 1 81 ? 0.172 6.931 -10.982 1.00 86.25 81 AR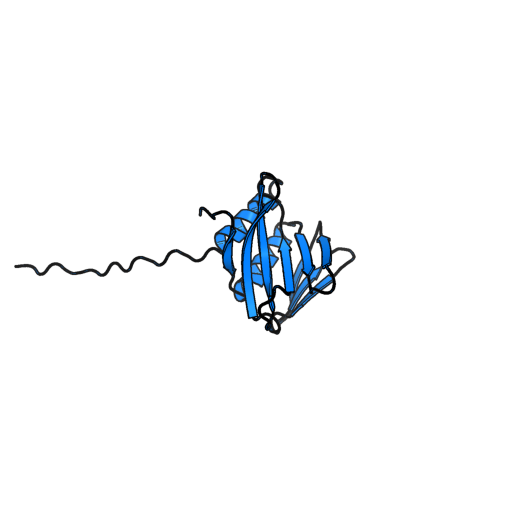G A N 1
ATOM 607 C CA . ARG A 1 81 ? 0.122 8.386 -11.193 1.00 86.25 81 ARG A CA 1
ATOM 608 C C . ARG A 1 81 ? 1.432 8.885 -11.806 1.00 86.25 81 ARG A C 1
ATOM 610 O O . ARG A 1 81 ? 2.441 8.184 -11.786 1.00 86.25 81 ARG A O 1
ATOM 617 N N . VAL A 1 82 ? 1.402 10.082 -12.384 1.00 76.75 82 VAL A N 1
ATOM 618 C CA . VAL A 1 82 ? 2.624 10.781 -12.807 1.00 76.75 82 VAL A CA 1
ATOM 619 C C . VAL A 1 82 ? 3.091 11.665 -11.663 1.00 76.75 82 VAL A C 1
ATOM 621 O O . VAL A 1 82 ? 2.285 12.380 -11.069 1.00 76.75 82 VAL A O 1
ATOM 624 N N . SER A 1 83 ? 4.384 11.590 -11.373 1.00 68.38 83 SER A N 1
ATOM 625 C CA . SER A 1 83 ? 5.103 12.419 -10.413 1.00 68.38 83 SER A CA 1
ATOM 626 C C . SER A 1 83 ? 6.273 13.044 -11.174 1.00 68.38 83 SER A C 1
ATOM 628 O O . SER A 1 83 ? 7.267 12.385 -11.463 1.00 68.38 83 SER A O 1
ATOM 630 N N . GLY A 1 84 ? 6.111 14.288 -11.637 1.00 72.56 84 GLY A N 1
ATOM 631 C CA . GLY A 1 84 ? 7.096 14.933 -12.514 1.00 72.56 84 GLY A CA 1
ATOM 632 C C . GLY A 1 84 ? 7.293 14.184 -13.841 1.00 72.56 84 GLY A C 1
ATOM 633 O O . GLY A 1 84 ? 6.342 14.014 -14.601 1.00 72.56 84 GLY A O 1
ATOM 634 N N . CYS A 1 85 ? 8.527 13.748 -14.118 1.00 67.06 85 CYS A N 1
ATOM 635 C CA . CYS A 1 85 ? 8.879 12.954 -15.305 1.00 67.06 85 CYS A CA 1
ATOM 636 C C . CYS A 1 85 ? 8.746 11.438 -15.086 1.00 67.06 85 CYS A C 1
ATOM 638 O O . CYS A 1 85 ? 8.884 10.669 -16.039 1.00 67.06 85 CYS A O 1
ATOM 640 N N . ALA A 1 86 ? 8.508 11.005 -13.847 1.00 71.25 86 ALA A N 1
ATOM 641 C CA . ALA A 1 86 ? 8.498 9.607 -13.461 1.00 71.25 86 ALA A CA 1
ATOM 642 C C . ALA A 1 86 ? 7.077 9.107 -13.188 1.00 71.25 86 ALA A C 1
ATOM 644 O O . ALA A 1 86 ? 6.125 9.848 -12.910 1.00 71.25 86 ALA A O 1
ATOM 645 N N . ARG A 1 87 ? 6.926 7.791 -13.298 1.00 80.88 87 ARG A N 1
ATOM 646 C CA . ARG A 1 87 ? 5.669 7.096 -13.054 1.00 80.88 87 ARG A CA 1
ATOM 647 C C . ARG A 1 87 ? 5.705 6.505 -11.658 1.00 80.88 87 ARG A C 1
ATOM 649 O O . ARG A 1 87 ? 6.511 5.626 -11.393 1.00 80.88 87 ARG A O 1
ATOM 656 N N . ARG A 1 88 ? 4.787 6.928 -10.794 1.00 88.00 88 ARG A N 1
ATOM 657 C CA . ARG A 1 88 ? 4.722 6.469 -9.408 1.00 88.00 88 ARG A CA 1
ATOM 658 C C . ARG A 1 88 ? 3.510 5.579 -9.195 1.00 88.00 88 ARG A C 1
ATOM 660 O O . ARG A 1 88 ? 2.406 5.915 -9.626 1.00 88.00 88 ARG A O 1
ATOM 667 N N . ILE A 1 89 ? 3.717 4.426 -8.568 1.00 91.19 89 ILE A N 1
ATOM 668 C CA . ILE A 1 89 ? 2.638 3.489 -8.263 1.00 91.19 89 ILE A CA 1
ATOM 669 C C . ILE A 1 89 ? 2.412 3.483 -6.756 1.00 91.19 89 ILE A C 1
ATOM 671 O O . ILE A 1 89 ? 3.344 3.262 -5.987 1.00 91.19 89 ILE A O 1
ATOM 675 N N . SER A 1 90 ? 1.169 3.719 -6.355 1.00 93.81 90 SER A N 1
ATOM 676 C CA . SER A 1 90 ? 0.730 3.683 -4.964 1.00 93.81 90 SER A CA 1
ATOM 677 C C . SER A 1 90 ? -0.286 2.566 -4.771 1.00 93.81 90 SER A C 1
ATOM 679 O O . SER A 1 90 ? -1.089 2.285 -5.660 1.00 93.81 90 SER A O 1
ATOM 681 N N . LEU A 1 91 ? -0.290 1.971 -3.589 1.00 95.00 91 LEU A N 1
ATOM 682 C CA . LEU A 1 91 ? -1.304 1.054 -3.103 1.00 95.00 91 LEU A CA 1
ATOM 683 C C . LEU A 1 91 ? -2.283 1.823 -2.208 1.00 95.00 91 LEU A C 1
ATOM 685 O O . LEU A 1 91 ? -1.903 2.357 -1.170 1.00 95.00 91 LEU A O 1
ATOM 689 N N . GLU A 1 92 ? -3.551 1.866 -2.592 1.00 95.00 92 GLU A N 1
ATOM 690 C CA . GLU A 1 92 ? -4.628 2.433 -1.787 1.00 95.00 92 GLU A CA 1
ATOM 691 C C . GLU A 1 92 ? -5.402 1.322 -1.075 1.00 95.00 92 GLU A C 1
ATOM 693 O O . GLU A 1 92 ? -5.892 0.381 -1.708 1.00 95.00 92 GLU A O 1
ATOM 698 N N . LEU A 1 93 ? -5.556 1.466 0.241 1.00 94.44 93 LEU A N 1
ATOM 699 C CA . LEU A 1 93 ? -6.407 0.616 1.066 1.00 94.44 93 LEU A CA 1
ATOM 700 C C . LEU A 1 93 ? -7.763 1.292 1.237 1.00 94.44 93 LEU A C 1
ATOM 702 O O . LEU A 1 93 ? -7.863 2.413 1.742 1.00 94.44 93 LEU A O 1
ATOM 706 N N . ILE A 1 94 ? -8.813 0.616 0.787 1.00 94.00 94 ILE A N 1
ATOM 707 C CA . ILE A 1 94 ? -10.157 1.172 0.667 1.00 94.00 94 ILE A CA 1
ATOM 708 C C . ILE A 1 94 ? -10.980 0.708 1.861 1.00 94.00 94 ILE A C 1
ATOM 710 O O . ILE A 1 94 ? -11.153 -0.490 2.078 1.00 94.00 94 ILE A O 1
ATOM 714 N N . GLY A 1 95 ? -11.525 1.655 2.619 1.00 90.88 95 GLY A N 1
ATOM 715 C CA . GLY A 1 95 ? -12.416 1.363 3.740 1.00 90.88 95 GLY A CA 1
ATOM 716 C C . GLY A 1 95 ? -13.834 1.008 3.299 1.00 90.88 95 GLY A C 1
ATOM 717 O O . GLY A 1 95 ? -14.224 1.221 2.150 1.00 90.88 95 GLY A O 1
ATOM 718 N N . ARG A 1 96 ? -14.667 0.552 4.242 1.00 86.56 96 ARG A N 1
ATOM 719 C CA . ARG A 1 96 ? -16.099 0.257 3.998 1.00 86.56 96 ARG A CA 1
ATOM 720 C C . ARG A 1 96 ? -16.899 1.424 3.405 1.00 86.56 96 ARG A C 1
ATOM 722 O O . ARG A 1 96 ? -17.826 1.193 2.636 1.00 86.56 96 ARG A O 1
ATOM 729 N N . GLY A 1 97 ? -16.493 2.666 3.679 1.00 83.31 97 GLY A N 1
ATOM 730 C CA . GLY A 1 97 ? -17.053 3.877 3.063 1.00 83.31 97 GLY A CA 1
ATOM 731 C C . GLY A 1 97 ? -16.660 4.111 1.596 1.00 83.31 97 GLY A C 1
ATOM 732 O O . GLY A 1 97 ? -16.989 5.158 1.053 1.00 83.31 97 GLY A O 1
ATOM 733 N N . ARG A 1 98 ? -15.946 3.173 0.951 1.00 82.62 98 ARG A N 1
ATOM 734 C CA . ARG A 1 98 ? -15.432 3.249 -0.436 1.00 82.62 98 ARG A CA 1
ATOM 735 C C . ARG A 1 98 ? -14.420 4.369 -0.708 1.00 82.62 98 ARG A C 1
ATOM 737 O O . ARG A 1 98 ? -14.073 4.617 -1.859 1.00 82.62 98 ARG A O 1
ATOM 744 N N . GLN A 1 99 ? -13.913 5.000 0.342 1.00 86.62 99 GLN A N 1
ATOM 745 C CA . GLN A 1 99 ? -12.822 5.968 0.286 1.00 86.62 99 GLN A CA 1
ATOM 746 C C . GLN A 1 99 ? -11.488 5.302 0.634 1.00 86.62 99 GLN A C 1
ATOM 748 O O . GLN A 1 99 ? -11.458 4.319 1.383 1.00 86.62 99 GLN A O 1
ATOM 753 N N . ALA A 1 100 ? -10.392 5.836 0.095 1.00 89.38 100 ALA A N 1
ATOM 754 C CA . ALA A 1 100 ? -9.055 5.427 0.504 1.00 89.38 100 ALA A CA 1
ATOM 755 C C . ALA A 1 100 ? -8.829 5.871 1.957 1.00 89.38 100 ALA A C 1
ATOM 757 O O . ALA A 1 100 ? -8.924 7.054 2.262 1.00 89.38 100 ALA A O 1
ATOM 758 N N . LEU A 1 101 ? -8.571 4.918 2.851 1.00 89.62 101 LEU A N 1
ATOM 759 C CA . LEU A 1 101 ? -8.207 5.201 4.242 1.00 89.62 101 LEU A CA 1
ATOM 760 C C . LEU A 1 101 ? -6.707 5.455 4.372 1.00 89.62 101 LEU A C 1
ATOM 762 O O . LEU A 1 101 ? -6.280 6.275 5.179 1.00 89.62 101 LEU A O 1
ATOM 766 N N . LEU A 1 102 ? -5.925 4.726 3.577 1.00 91.81 102 LEU A N 1
ATOM 767 C CA . LEU A 1 102 ? -4.474 4.737 3.599 1.00 91.81 102 LEU A CA 1
ATOM 768 C C . LEU A 1 102 ? -3.953 4.630 2.172 1.00 91.81 102 LEU A C 1
ATOM 770 O O . LEU A 1 102 ? -4.443 3.819 1.387 1.00 91.81 102 LEU A O 1
ATOM 774 N N . THR A 1 103 ? -2.933 5.414 1.855 1.00 93.81 103 THR A N 1
ATOM 775 C CA . THR A 1 103 ? -2.154 5.271 0.626 1.00 93.81 103 THR A CA 1
ATOM 776 C C . THR A 1 103 ? -0.717 4.949 0.997 1.00 93.81 103 THR A C 1
ATOM 778 O O . THR A 1 103 ? -0.088 5.714 1.722 1.00 93.81 103 THR A O 1
ATOM 781 N N . ILE A 1 104 ? -0.203 3.833 0.494 1.00 93.81 104 ILE A N 1
ATOM 782 C CA . 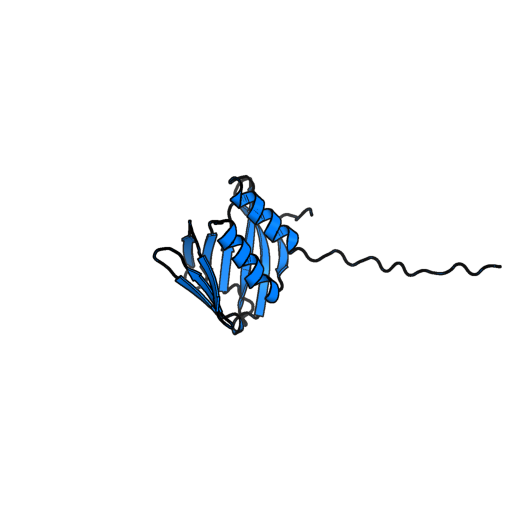ILE A 1 104 ? 1.187 3.409 0.639 1.00 93.81 104 ILE A CA 1
ATOM 783 C C . ILE A 1 104 ? 1.863 3.611 -0.709 1.00 93.81 104 ILE A C 1
ATOM 785 O O . ILE A 1 104 ? 1.394 3.108 -1.728 1.00 93.81 104 ILE A O 1
ATOM 789 N N . THR A 1 105 ? 2.956 4.354 -0.737 1.00 93.19 105 THR A N 1
ATOM 790 C CA . THR A 1 105 ? 3.683 4.657 -1.964 1.00 93.19 105 THR A CA 1
ATOM 791 C C . THR A 1 105 ? 5.138 4.278 -1.786 1.00 93.19 105 THR A C 1
ATOM 793 O O . THR A 1 105 ? 5.801 4.796 -0.896 1.00 93.19 105 THR A O 1
ATOM 796 N N . GLY A 1 106 ? 5.631 3.385 -2.635 1.00 92.06 106 GLY A N 1
ATOM 797 C CA . GLY A 1 106 ? 7.049 3.060 -2.671 1.00 92.06 106 GLY A CA 1
ATOM 798 C C . GLY A 1 106 ? 7.879 4.083 -3.455 1.00 92.06 106 GLY A C 1
ATOM 799 O O . GLY A 1 106 ? 7.362 5.138 -3.871 1.00 92.06 106 GLY A O 1
ATOM 800 N N . PRO A 1 107 ? 9.164 3.767 -3.663 1.00 91.25 107 PRO A N 1
ATOM 801 C CA . PRO A 1 107 ? 10.091 4.596 -4.425 1.00 91.25 107 PRO A CA 1
ATOM 802 C C . PRO A 1 107 ? 9.703 4.685 -5.903 1.00 91.25 107 PRO A C 1
ATOM 804 O O . PRO A 1 107 ? 8.888 3.898 -6.404 1.00 91.25 107 PRO A O 1
ATOM 807 N N . GLU A 1 108 ? 10.271 5.660 -6.607 1.00 88.25 108 GLU A N 1
ATOM 808 C CA . GLU A 1 108 ? 10.051 5.800 -8.041 1.00 88.25 108 GLU A CA 1
ATOM 809 C C . GLU A 1 108 ? 10.913 4.792 -8.824 1.00 88.25 108 GLU A C 1
ATOM 811 O O . GLU A 1 108 ? 11.999 4.401 -8.387 1.00 88.25 108 GLU A O 1
ATOM 816 N N . PRO A 1 109 ? 10.458 4.342 -10.006 1.00 81.88 109 PRO A N 1
ATOM 817 C CA . PRO A 1 109 ? 11.311 3.610 -10.930 1.00 81.88 109 PRO A CA 1
ATOM 818 C C . PRO A 1 109 ? 12.580 4.409 -11.240 1.00 81.88 109 PRO A C 1
ATOM 820 O O . PRO A 1 109 ? 12.492 5.542 -11.712 1.00 81.88 109 PRO A O 1
ATOM 823 N N . GLY A 1 110 ? 13.747 3.808 -11.010 1.00 82.38 110 GLY A N 1
ATOM 824 C CA . GLY A 1 110 ? 15.042 4.477 -11.163 1.00 82.38 110 GLY A CA 1
ATOM 825 C C . GLY A 1 110 ? 15.681 4.931 -9.848 1.00 82.38 110 GLY A C 1
ATOM 826 O O . GLY A 1 110 ? 16.878 5.217 -9.851 1.00 82.38 110 GLY A O 1
ATOM 827 N N . ASP A 1 111 ? 14.959 4.885 -8.723 1.00 86.50 111 ASP A N 1
ATOM 828 C CA . ASP A 1 111 ? 15.505 5.110 -7.372 1.00 86.50 111 ASP A CA 1
ATOM 829 C C . ASP A 1 111 ? 16.265 3.867 -6.852 1.00 86.50 111 ASP A C 1
ATOM 831 O O . ASP A 1 111 ? 16.064 3.385 -5.735 1.00 86.50 111 ASP A O 1
ATOM 835 N N . GLY A 1 112 ? 17.129 3.299 -7.697 1.00 89.12 112 GLY A N 1
ATOM 836 C CA . GLY A 1 112 ? 17.901 2.091 -7.411 1.00 89.12 112 GLY A CA 1
ATOM 837 C C . GLY A 1 112 ? 17.056 0.820 -7.246 1.00 89.12 112 GLY A C 1
ATOM 838 O O . GLY A 1 112 ? 15.922 0.725 -7.718 1.00 89.12 112 GLY A O 1
ATOM 839 N N . HIS A 1 113 ? 17.633 -0.169 -6.553 1.00 92.12 113 HIS A N 1
ATOM 840 C CA . HIS A 1 113 ? 17.053 -1.510 -6.369 1.00 92.12 113 HIS A CA 1
ATOM 841 C C . HIS A 1 113 ? 15.639 -1.476 -5.777 1.00 92.12 113 HIS A C 1
ATOM 843 O O . HIS A 1 113 ? 14.737 -2.140 -6.278 1.00 92.12 113 HIS A O 1
ATOM 849 N N . ALA A 1 114 ? 15.409 -0.656 -4.748 1.00 91.88 114 ALA A N 1
ATOM 850 C CA . ALA A 1 114 ? 14.110 -0.585 -4.079 1.00 91.88 114 ALA A CA 1
ATOM 851 C C . ALA A 1 114 ? 12.989 -0.079 -5.010 1.00 91.88 114 ALA A C 1
ATOM 853 O O . ALA A 1 114 ? 11.865 -0.582 -4.951 1.00 91.88 114 ALA A O 1
ATOM 854 N N . GLY A 1 115 ? 13.295 0.873 -5.901 1.00 91.50 115 GLY A N 1
ATOM 855 C CA . GLY A 1 115 ? 12.353 1.349 -6.917 1.00 91.50 115 GLY A CA 1
ATOM 856 C C . GLY A 1 115 ? 12.000 0.276 -7.946 1.00 91.50 115 GLY A C 1
ATOM 857 O O . GLY A 1 115 ? 10.828 0.108 -8.294 1.00 91.50 115 GLY A O 1
ATOM 858 N N . GLU A 1 116 ? 12.989 -0.504 -8.386 1.00 91.75 116 GLU A N 1
ATOM 859 C CA . GLU A 1 116 ? 12.780 -1.627 -9.309 1.00 91.75 116 GLU A CA 1
ATOM 860 C C . GLU A 1 116 ? 11.926 -2.732 -8.675 1.00 91.75 116 GLU A C 1
ATOM 862 O O . GLU A 1 116 ? 10.944 -3.181 -9.274 1.00 91.75 116 GLU A O 1
ATOM 867 N N . VAL A 1 117 ? 12.244 -3.133 -7.440 1.00 93.62 117 VAL A N 1
ATOM 868 C CA . VAL A 1 117 ? 11.478 -4.151 -6.710 1.00 93.62 117 VAL A CA 1
ATOM 869 C C . VAL A 1 117 ? 10.043 -3.688 -6.480 1.00 93.62 117 VAL A C 1
ATOM 871 O O . VAL A 1 117 ? 9.108 -4.443 -6.754 1.00 93.62 117 VAL A O 1
ATOM 874 N N . TRP A 1 118 ? 9.837 -2.444 -6.035 1.00 93.38 118 TRP A N 1
ATOM 875 C CA . TRP A 1 118 ? 8.494 -1.899 -5.846 1.00 93.38 118 TRP A CA 1
ATOM 876 C C . TRP A 1 118 ? 7.684 -1.927 -7.146 1.00 93.38 118 TRP A C 1
ATOM 878 O O . TRP A 1 118 ? 6.533 -2.374 -7.155 1.00 93.38 118 TRP A O 1
ATOM 888 N N . GLN A 1 119 ? 8.284 -1.516 -8.266 1.00 91.19 119 GLN A N 1
ATOM 889 C CA . GLN A 1 119 ? 7.621 -1.578 -9.565 1.00 91.19 119 GLN A CA 1
ATOM 890 C C . GLN A 1 119 ? 7.229 -3.015 -9.934 1.00 91.19 119 GLN A C 1
ATOM 892 O O . GLN A 1 119 ? 6.086 -3.251 -10.340 1.00 91.19 119 GLN A O 1
ATOM 897 N N . LEU A 1 120 ? 8.147 -3.973 -9.784 1.00 91.31 120 LEU A N 1
ATOM 898 C CA . LEU A 1 120 ? 7.899 -5.381 -10.093 1.00 91.31 120 LEU A CA 1
ATOM 899 C C . LEU A 1 120 ? 6.784 -5.968 -9.225 1.00 91.31 120 LEU A C 1
ATOM 901 O O . LEU A 1 120 ? 5.903 -6.650 -9.754 1.00 91.31 120 LEU A O 1
ATOM 905 N N . LEU A 1 121 ? 6.770 -5.658 -7.926 1.00 92.50 121 LEU A N 1
ATOM 906 C CA . LEU A 1 121 ? 5.705 -6.061 -7.007 1.00 92.50 121 LEU A CA 1
ATOM 907 C C . LEU A 1 121 ? 4.343 -5.550 -7.476 1.00 92.50 121 LEU A C 1
ATOM 909 O O . LEU A 1 121 ? 3.386 -6.319 -7.582 1.00 92.50 121 LEU A O 1
ATOM 913 N N . MET A 1 122 ? 4.249 -4.265 -7.818 1.00 91.88 122 MET A N 1
ATOM 914 C CA . MET A 1 122 ? 2.996 -3.685 -8.298 1.00 91.88 122 MET A CA 1
ATOM 915 C C . MET A 1 122 ? 2.549 -4.287 -9.639 1.00 91.88 122 MET A C 1
ATOM 917 O O . MET A 1 122 ? 1.358 -4.532 -9.845 1.00 91.88 122 MET A O 1
ATOM 921 N N . GLU A 1 123 ? 3.483 -4.556 -10.553 1.00 88.94 123 GLU A N 1
ATOM 922 C CA . GLU A 1 123 ? 3.198 -5.191 -11.845 1.00 88.94 123 GLU A CA 1
ATOM 923 C C . GLU A 1 123 ? 2.757 -6.654 -11.717 1.00 88.94 123 GLU A C 1
ATOM 925 O O . GLU A 1 123 ? 1.870 -7.099 -12.456 1.00 88.94 123 GLU A O 1
ATOM 930 N N . ALA A 1 124 ? 3.337 -7.404 -10.778 1.00 89.38 124 ALA A N 1
ATOM 931 C CA . ALA A 1 124 ? 2.954 -8.787 -10.499 1.00 89.38 1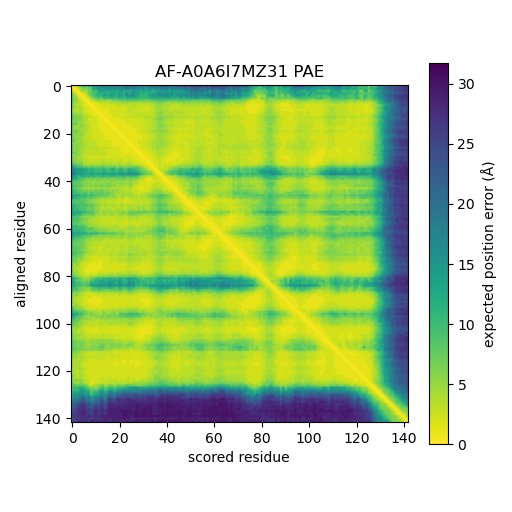24 ALA A CA 1
ATOM 932 C C . ALA A 1 124 ? 1.488 -8.892 -10.051 1.00 89.38 124 ALA A C 1
ATOM 934 O O . ALA A 1 124 ? 0.810 -9.880 -10.336 1.00 89.38 124 ALA A O 1
ATOM 935 N N . MET A 1 125 ? 0.978 -7.828 -9.431 1.00 89.75 125 MET A N 1
ATOM 936 C CA . MET A 1 125 ? -0.385 -7.726 -8.918 1.00 89.75 125 MET A CA 1
ATOM 937 C C . MET A 1 125 ? -1.423 -7.341 -9.975 1.00 89.75 125 MET A C 1
ATOM 939 O O . MET A 1 125 ? -2.614 -7.263 -9.670 1.00 89.75 125 MET A O 1
ATOM 943 N N . LEU A 1 126 ? -1.010 -7.107 -11.224 1.00 87.06 126 LEU A N 1
ATOM 944 C CA . LEU A 1 126 ? -1.956 -6.861 -12.307 1.00 87.06 126 LEU A CA 1
ATOM 945 C C . LEU A 1 126 ? -2.855 -8.084 -12.531 1.00 87.06 126 LEU A C 1
ATOM 947 O O . LEU A 1 126 ? -2.355 -9.216 -12.583 1.00 87.06 126 LEU A O 1
ATOM 951 N N . PRO A 1 127 ? -4.164 -7.877 -12.764 1.00 79.88 127 PRO A N 1
ATOM 952 C CA . PRO A 1 127 ? -5.043 -8.962 -13.159 1.00 79.88 127 PRO A CA 1
ATOM 953 C C . PRO A 1 127 ? -4.499 -9.617 -14.429 1.00 79.88 127 PRO A C 1
ATOM 955 O O . PRO A 1 127 ? -4.072 -8.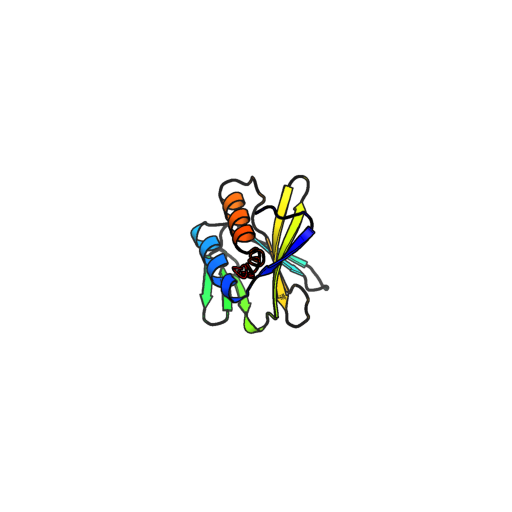950 -15.376 1.00 79.88 127 PRO A O 1
ATOM 958 N N . SER A 1 128 ? -4.479 -10.948 -14.441 1.00 72.44 128 SER A N 1
ATOM 959 C CA . SER A 1 128 ? -4.094 -11.673 -15.647 1.00 72.44 128 SER A CA 1
ATOM 960 C C . SER A 1 128 ? -5.114 -11.400 -16.752 1.00 72.44 128 SER A C 1
ATOM 962 O O . SER A 1 128 ? -6.313 -11.368 -16.463 1.00 72.44 128 SER A O 1
ATOM 964 N N . PRO A 1 129 ? -4.675 -11.218 -18.013 1.00 65.19 129 PRO A N 1
ATOM 965 C CA . PRO A 1 129 ? -5.614 -11.114 -19.115 1.00 65.19 129 PRO A CA 1
ATOM 966 C C . PRO A 1 129 ? -6.478 -12.381 -19.132 1.00 65.19 129 PRO A C 1
ATOM 968 O O . PRO A 1 129 ? -5.956 -13.472 -18.860 1.00 65.19 129 PRO A O 1
ATOM 971 N N . PRO A 1 130 ? -7.786 -12.269 -19.415 1.00 56.59 130 PRO A N 1
ATOM 972 C CA . PRO A 1 130 ? -8.634 -13.443 -19.515 1.00 56.59 130 PRO A CA 1
ATOM 973 C C . PRO A 1 130 ? -8.009 -14.390 -20.541 1.00 56.59 130 PRO A C 1
ATOM 975 O O . PRO A 1 130 ? -7.726 -13.989 -21.672 1.00 56.59 130 PRO A O 1
ATOM 978 N N . LYS A 1 131 ? -7.748 -15.644 -20.143 1.00 52.66 131 LYS A N 1
ATOM 979 C CA . LYS A 1 131 ? -7.371 -16.689 -21.101 1.00 52.66 131 LYS A CA 1
ATOM 980 C C . LYS A 1 131 ? -8.473 -16.713 -22.151 1.00 52.66 131 LYS A C 1
ATOM 982 O O . LYS A 1 131 ? -9.615 -17.019 -21.813 1.00 52.66 131 LYS A O 1
ATOM 987 N N . ALA A 1 132 ? -8.140 -16.382 -23.398 1.00 48.81 132 ALA A N 1
ATOM 988 C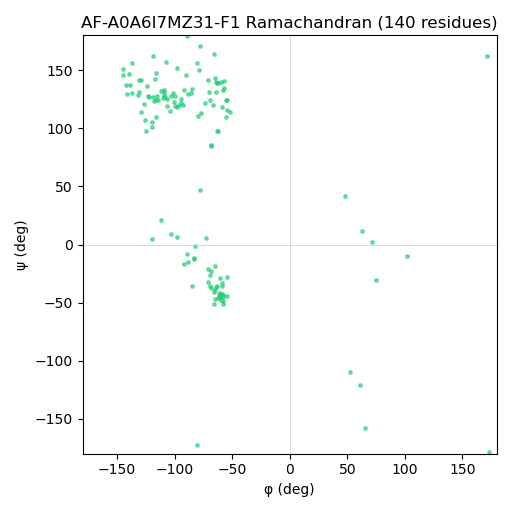 CA . ALA A 1 132 ? -9.040 -16.611 -24.513 1.00 48.81 132 ALA A CA 1
ATOM 989 C C . ALA A 1 132 ? -9.466 -18.080 -24.435 1.00 48.81 132 ALA A C 1
ATOM 991 O O . ALA A 1 132 ? -8.619 -18.975 -24.525 1.00 48.81 132 ALA A O 1
ATOM 992 N N . ARG A 1 133 ? -10.755 -18.336 -24.180 1.00 45.22 133 ARG A N 1
ATOM 993 C CA . ARG A 1 133 ? -11.320 -19.670 -24.364 1.00 45.22 133 ARG A CA 1
ATOM 994 C C . ARG A 1 133 ? -11.011 -20.040 -25.808 1.00 45.22 133 ARG A C 1
ATOM 996 O O . ARG A 1 133 ? -11.557 -19.448 -26.732 1.00 45.22 133 ARG A O 1
ATOM 1003 N N . ARG A 1 134 ? -10.096 -20.989 -26.005 1.00 50.50 134 ARG A N 1
ATOM 1004 C CA . ARG A 1 134 ? -10.084 -21.786 -27.225 1.00 50.50 134 ARG A CA 1
ATOM 1005 C C . ARG A 1 134 ? -11.342 -22.637 -27.140 1.00 50.50 134 ARG A C 1
ATOM 1007 O O . ARG A 1 134 ? -11.291 -23.752 -26.631 1.00 50.50 134 ARG A O 1
ATOM 1014 N N . ASP A 1 135 ? -12.465 -22.074 -27.569 1.00 45.06 135 ASP A N 1
ATOM 1015 C CA . ASP A 1 135 ? -13.593 -22.883 -27.994 1.00 45.06 135 ASP A CA 1
ATOM 1016 C C . ASP A 1 135 ? -13.079 -23.665 -29.201 1.00 45.06 135 ASP A C 1
ATOM 1018 O O . ASP A 1 135 ? -12.909 -23.149 -30.306 1.00 45.06 135 ASP A O 1
ATOM 1022 N N . ALA A 1 136 ? 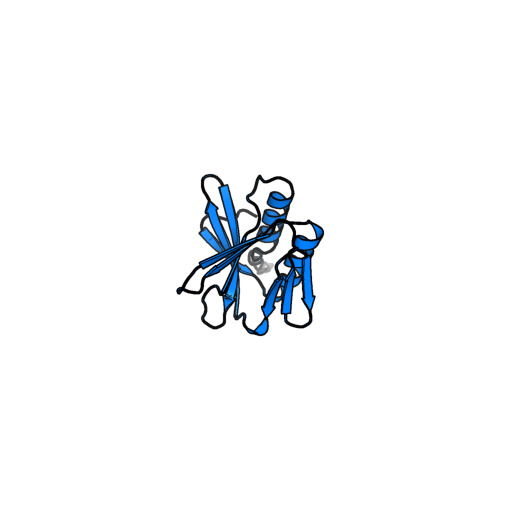-12.680 -24.905 -28.933 1.00 50.59 136 ALA A N 1
ATOM 1023 C CA . ALA A 1 136 ? -12.368 -25.874 -29.955 1.00 50.59 136 ALA A CA 1
ATOM 1024 C C . ALA A 1 136 ? -13.685 -26.232 -30.648 1.00 50.59 136 ALA A C 1
ATOM 1026 O O . ALA A 1 136 ? -14.352 -27.199 -30.291 1.00 50.59 136 ALA A O 1
ATOM 1027 N N . THR A 1 137 ? -14.074 -25.435 -31.640 1.00 47.91 137 THR A N 1
ATOM 1028 C CA . THR A 1 137 ? -14.949 -25.906 -32.712 1.00 47.91 137 THR A CA 1
ATOM 1029 C C . THR A 1 137 ? -14.183 -27.011 -33.430 1.00 47.91 137 THR A C 1
ATOM 1031 O O . THR A 1 137 ? -13.278 -26.747 -34.222 1.00 47.91 137 THR A O 1
ATOM 1034 N N . ALA A 1 138 ? -14.476 -28.259 -33.072 1.00 50.97 138 ALA A N 1
ATOM 1035 C CA . ALA A 1 138 ? -14.005 -29.419 -33.809 1.00 50.97 138 ALA A CA 1
ATOM 1036 C C . ALA A 1 138 ? -14.502 -29.310 -35.263 1.00 50.97 138 ALA A C 1
ATOM 1038 O O . ALA A 1 138 ? -15.684 -29.015 -35.467 1.00 50.97 138 ALA A O 1
ATOM 1039 N N . PRO A 1 139 ? -13.654 -29.531 -36.281 1.00 55.31 139 PRO A N 1
ATOM 1040 C CA . PRO A 1 139 ? -14.147 -29.649 -37.640 1.00 55.31 139 PRO A CA 1
ATOM 1041 C C . PRO A 1 139 ? -14.934 -30.960 -37.750 1.00 55.31 139 PRO A C 1
ATOM 1043 O O . PRO A 1 139 ? -14.408 -32.031 -37.441 1.00 55.31 139 PRO A O 1
ATOM 1046 N N . MET A 1 140 ? -16.199 -30.877 -38.175 1.00 50.12 140 MET A N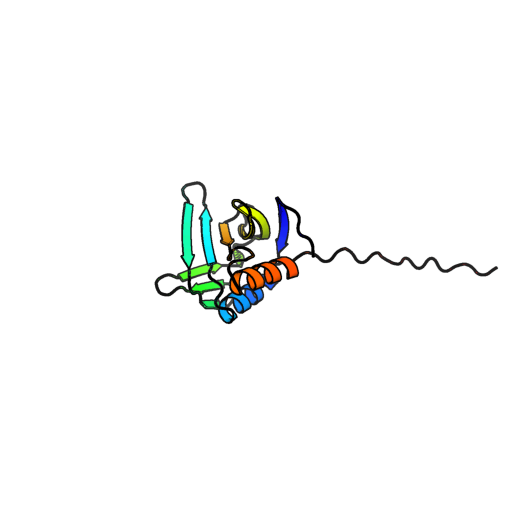 1
ATOM 1047 C CA . MET A 1 140 ? -16.905 -32.043 -38.704 1.00 50.12 140 MET A CA 1
ATOM 1048 C C . MET A 1 140 ? -16.105 -32.558 -39.901 1.00 50.12 140 MET A C 1
ATOM 1050 O O . MET A 1 140 ? -15.899 -31.830 -40.873 1.00 50.12 140 MET A O 1
ATOM 1054 N N . ALA A 1 141 ? -15.631 -33.796 -39.802 1.00 51.62 141 ALA A N 1
ATOM 1055 C CA . ALA A 1 141 ? -15.148 -34.539 -40.951 1.00 51.62 141 ALA A CA 1
ATOM 1056 C C . ALA A 1 141 ? -16.352 -34.896 -41.839 1.00 51.62 141 ALA A C 1
ATOM 1058 O O . ALA A 1 141 ? -17.368 -35.370 -41.326 1.00 51.62 141 ALA A O 1
ATOM 1059 N N . PHE A 1 142 ? -16.223 -34.618 -43.137 1.00 58.38 142 PHE A N 1
ATOM 1060 C CA . PHE A 1 142 ? -17.082 -35.154 -44.194 1.00 58.38 142 PHE A CA 1
ATOM 1061 C C . PHE A 1 142 ? -16.653 -36.579 -44.544 1.00 58.38 142 PHE A C 1
ATOM 1063 O O . PHE A 1 142 ? -15.426 -36.836 -44.506 1.00 58.38 142 PHE A O 1
#